Protein AF-A0A938F2L8-F1 (afdb_monomer)

Sequence (143 aa):
MSNRDLIEQIEKALSPDTFISYNNAGAFINDLERVKDNIDALLKKNSPAAAKIYRALGMRILNSKKSKYYSIALEYFLKVKSIYIKNNSKEDWLSIVKYIRQNHARKYSFITDFEKLISGIYPLPHKSFEQRARMRWEKQTTD

Mean predicted aligned error: 10.52 Å

Structure (mmCIF, N/CA/C/O backbone):
data_AF-A0A938F2L8-F1
#
_entry.id   AF-A0A938F2L8-F1
#
loop_
_atom_site.group_PDB
_atom_site.id
_atom_site.type_symbol
_atom_site.label_atom_id
_atom_site.label_alt_id
_atom_site.label_comp_id
_atom_site.label_asym_id
_atom_site.label_entity_id
_atom_site.label_seq_id
_atom_site.pdbx_PDB_ins_code
_atom_site.Cartn_x
_atom_site.Cartn_y
_atom_site.Cartn_z
_atom_site.occupancy
_atom_site.B_iso_or_equiv
_atom_site.auth_seq_id
_atom_site.auth_comp_id
_atom_site.auth_asym_id
_atom_site.auth_atom_id
_atom_site.pdbx_PDB_model_num
ATOM 1 N N . MET A 1 1 ? -13.770 -21.251 -3.879 1.00 53.47 1 MET A N 1
ATOM 2 C CA . MET A 1 1 ? -12.380 -20.964 -4.294 1.00 53.47 1 MET A CA 1
ATOM 3 C C . MET A 1 1 ? -11.566 -20.687 -3.039 1.00 53.47 1 MET A C 1
ATOM 5 O O . MET A 1 1 ? -11.956 -19.823 -2.261 1.00 53.47 1 MET A O 1
ATOM 9 N N . SER A 1 2 ? -10.548 -21.499 -2.762 1.00 60.53 2 SER A N 1
ATOM 10 C CA . SER A 1 2 ? -9.768 -21.420 -1.516 1.00 60.53 2 SER A CA 1
ATOM 11 C C . SER A 1 2 ? -8.772 -20.257 -1.570 1.00 60.53 2 SER A C 1
ATOM 13 O O . SER A 1 2 ? -8.288 -19.909 -2.639 1.00 60.53 2 SER A O 1
ATOM 15 N N . ASN A 1 3 ? -8.415 -19.672 -0.424 1.00 54.31 3 ASN A N 1
ATOM 16 C CA . ASN A 1 3 ? -7.411 -18.597 -0.350 1.00 54.31 3 ASN A CA 1
ATOM 17 C C . ASN A 1 3 ? -6.041 -19.010 -0.928 1.00 54.31 3 ASN A C 1
ATOM 19 O O . ASN A 1 3 ? -5.297 -18.151 -1.390 1.00 54.31 3 ASN A O 1
ATOM 23 N N . ARG A 1 4 ? -5.717 -20.313 -0.925 1.00 56.41 4 ARG A N 1
ATOM 24 C CA . ARG A 1 4 ? -4.505 -20.847 -1.575 1.00 56.41 4 ARG A CA 1
ATOM 25 C C . ARG A 1 4 ? -4.546 -20.707 -3.093 1.00 56.41 4 ARG A C 1
ATOM 27 O O . ARG A 1 4 ? -3.557 -20.311 -3.686 1.00 56.41 4 ARG A O 1
ATOM 34 N N . ASP A 1 5 ? -5.711 -20.946 -3.676 1.00 67.69 5 ASP A N 1
ATOM 35 C CA . ASP A 1 5 ? -5.950 -20.958 -5.121 1.00 67.69 5 ASP A CA 1
ATOM 36 C C . ASP A 1 5 ? -5.701 -19.568 -5.741 1.00 67.69 5 ASP A C 1
ATOM 38 O O . ASP A 1 5 ? -5.121 -19.414 -6.810 1.00 67.69 5 ASP A O 1
ATOM 42 N N . LEU A 1 6 ? -6.053 -18.516 -4.995 1.00 57.56 6 LEU A N 1
ATOM 43 C CA . LEU A 1 6 ? -5.792 -17.122 -5.362 1.00 57.56 6 LEU A CA 1
ATOM 44 C C . LEU A 1 6 ? -4.310 -16.742 -5.258 1.00 57.56 6 LEU A C 1
ATOM 46 O O . LEU A 1 6 ? -3.811 -15.995 -6.096 1.00 57.56 6 LEU A O 1
ATOM 50 N N . ILE A 1 7 ? -3.609 -17.235 -4.235 1.00 62.72 7 ILE A N 1
ATOM 51 C CA . ILE A 1 7 ? -2.174 -16.977 -4.050 1.00 62.72 7 ILE A CA 1
ATOM 52 C C . ILE A 1 7 ? -1.374 -17.673 -5.152 1.00 62.72 7 ILE A C 1
ATOM 54 O O . ILE A 1 7 ? -0.498 -17.054 -5.742 1.00 62.72 7 ILE A O 1
ATOM 58 N N . GLU A 1 8 ? -1.741 -18.903 -5.497 1.00 64.00 8 GLU A N 1
ATOM 59 C CA . GLU A 1 8 ? -1.087 -19.702 -6.534 1.00 64.00 8 GLU A CA 1
ATOM 60 C C . GLU A 1 8 ? -1.261 -19.081 -7.932 1.00 64.00 8 GLU A C 1
ATOM 62 O O . GLU A 1 8 ? -0.312 -18.996 -8.712 1.00 64.00 8 GLU A O 1
ATOM 67 N N . GLN A 1 9 ? -2.441 -18.523 -8.224 1.00 60.75 9 GLN A N 1
ATOM 68 C CA . GLN A 1 9 ? -2.683 -17.749 -9.448 1.00 60.75 9 GLN A CA 1
ATOM 69 C C . GLN A 1 9 ? -1.852 -16.457 -9.504 1.00 60.75 9 GLN A C 1
ATOM 71 O O . GLN A 1 9 ? -1.330 -16.099 -10.562 1.00 60.75 9 GLN A O 1
ATOM 76 N N . ILE A 1 10 ? -1.691 -15.770 -8.368 1.00 61.12 10 ILE A N 1
ATOM 77 C CA . ILE A 1 10 ? -0.868 -14.558 -8.259 1.00 61.12 10 ILE A CA 1
ATOM 78 C C . ILE A 1 10 ? 0.622 -14.891 -8.416 1.00 61.12 10 ILE A C 1
ATOM 80 O O . ILE A 1 10 ? 1.333 -14.171 -9.115 1.00 61.12 10 ILE A O 1
ATOM 84 N N . GLU A 1 11 ? 1.104 -15.970 -7.801 1.00 63.75 11 GLU A N 1
ATOM 85 C CA . GLU A 1 11 ? 2.496 -16.420 -7.917 1.00 63.75 11 GLU A CA 1
ATOM 86 C C . GLU A 1 11 ? 2.826 -16.854 -9.344 1.00 63.75 11 GLU A C 1
ATOM 88 O O . GLU A 1 11 ? 3.848 -16.429 -9.883 1.00 63.75 11 GLU A O 1
ATOM 93 N N . LYS A 1 12 ? 1.918 -17.585 -10.003 1.00 63.69 12 LYS A N 1
ATOM 94 C CA . LYS A 1 12 ? 2.059 -17.976 -11.410 1.00 63.69 12 LYS A CA 1
ATOM 95 C C . LYS A 1 12 ? 2.154 -16.761 -12.339 1.00 63.69 12 LYS A C 1
ATOM 97 O O . LYS A 1 12 ? 3.042 -16.711 -13.188 1.00 63.69 12 LYS A O 1
ATOM 102 N N . ALA A 1 13 ? 1.294 -15.758 -12.151 1.00 53.31 13 ALA A N 1
ATOM 103 C CA . ALA A 1 13 ? 1.314 -14.518 -12.933 1.00 53.31 13 ALA A CA 1
ATOM 104 C C . ALA A 1 13 ? 2.562 -13.647 -12.686 1.00 53.31 13 ALA A C 1
ATOM 106 O O . ALA A 1 13 ? 2.950 -12.861 -13.547 1.00 53.31 13 ALA A O 1
ATOM 107 N N . LEU A 1 14 ? 3.192 -13.768 -11.512 1.00 61.22 14 LEU A N 1
ATOM 108 C CA . LEU A 1 14 ? 4.348 -12.966 -11.099 1.00 61.22 14 LEU A CA 1
ATOM 109 C C . LEU A 1 14 ? 5.690 -13.695 -11.265 1.00 61.22 14 LEU A C 1
ATOM 111 O O . LEU A 1 14 ? 6.684 -13.217 -10.707 1.00 61.22 14 LEU A O 1
ATOM 115 N N . SER A 1 15 ? 5.711 -14.809 -12.009 1.00 62.12 15 SER A N 1
ATOM 116 C CA . SER A 1 15 ? 6.872 -15.678 -12.245 1.00 62.12 15 SER A CA 1
ATOM 117 C C . SER A 1 15 ? 8.101 -14.864 -12.687 1.00 62.12 15 SER A C 1
ATOM 119 O O . SER A 1 15 ? 8.148 -14.406 -13.829 1.00 62.12 15 SER A O 1
ATOM 121 N N . PRO A 1 16 ? 9.103 -14.649 -11.809 1.00 49.56 16 PRO A N 1
ATOM 122 C CA . PRO A 1 16 ? 10.192 -13.706 -12.075 1.00 49.56 16 PRO A CA 1
ATOM 123 C C . PRO A 1 16 ? 11.174 -14.152 -13.169 1.00 49.56 16 PRO A C 1
ATOM 125 O O . PRO A 1 16 ? 11.920 -13.309 -13.658 1.00 49.56 16 PRO A O 1
ATOM 128 N N . ASP A 1 17 ? 11.153 -15.435 -13.553 1.00 49.66 17 ASP A N 1
ATOM 129 C CA . ASP A 1 17 ? 12.177 -16.078 -14.396 1.00 49.66 17 ASP A CA 1
ATOM 130 C C . ASP A 1 17 ? 11.636 -16.661 -15.716 1.00 49.66 17 ASP A C 1
ATOM 132 O O . ASP A 1 17 ? 12.338 -17.385 -16.423 1.00 49.66 17 ASP A O 1
ATOM 136 N N . THR A 1 18 ? 10.387 -16.371 -16.091 1.00 53.47 18 THR A N 1
ATOM 137 C CA . THR A 1 18 ? 9.834 -16.855 -17.364 1.00 53.47 18 THR A CA 1
ATOM 138 C C . THR A 1 18 ? 10.141 -15.863 -18.482 1.00 53.47 18 THR A C 1
ATOM 140 O O . THR A 1 18 ? 9.599 -14.759 -18.516 1.00 53.47 18 THR A O 1
ATOM 143 N N . PHE A 1 19 ? 11.008 -16.254 -19.420 1.00 57.97 19 PHE A N 1
ATOM 144 C CA . PHE A 1 19 ? 11.235 -15.485 -20.642 1.00 57.97 19 PHE A CA 1
ATOM 145 C C . PHE A 1 19 ? 9.955 -15.472 -21.483 1.00 57.97 19 PHE A C 1
ATOM 147 O O . PHE A 1 19 ? 9.531 -16.494 -22.024 1.00 57.97 19 PHE A O 1
ATOM 154 N N . ILE A 1 20 ? 9.333 -14.301 -21.590 1.00 63.12 20 ILE A N 1
ATOM 155 C CA . ILE A 1 20 ? 8.191 -14.088 -22.472 1.00 63.12 20 ILE A CA 1
ATOM 156 C C . ILE A 1 20 ? 8.756 -13.863 -23.868 1.00 63.12 20 ILE A C 1
ATOM 158 O O . ILE A 1 20 ? 9.383 -12.839 -24.136 1.00 63.12 20 ILE A O 1
ATOM 162 N N . SER A 1 21 ? 8.554 -14.830 -24.764 1.00 63.97 21 SER A N 1
ATOM 163 C CA . SER A 1 21 ? 8.950 -14.667 -26.164 1.00 63.97 21 SER A CA 1
ATOM 164 C C . SER A 1 21 ? 8.297 -13.412 -26.743 1.00 63.97 21 SER A C 1
ATOM 166 O O . SER A 1 21 ? 7.117 -13.175 -26.481 1.00 63.97 21 SER A O 1
ATOM 168 N N . TYR A 1 22 ? 9.010 -12.669 -27.588 1.00 62.09 22 TYR A N 1
ATOM 169 C CA . TYR A 1 22 ? 8.523 -11.418 -28.184 1.00 62.09 22 TYR A CA 1
ATOM 170 C C . TYR A 1 22 ? 7.121 -11.544 -28.813 1.00 62.09 22 TYR A C 1
ATOM 172 O O . TYR A 1 22 ? 6.262 -10.695 -28.594 1.00 62.09 22 TYR A O 1
ATOM 180 N N . ASN A 1 23 ? 6.841 -12.675 -29.471 1.00 74.12 23 ASN A N 1
ATOM 181 C CA . ASN A 1 23 ? 5.548 -12.972 -30.102 1.00 74.12 23 ASN A CA 1
ATOM 182 C C . ASN A 1 23 ? 4.367 -13.072 -29.113 1.00 74.12 23 ASN A C 1
ATOM 184 O O . ASN A 1 23 ? 3.219 -12.941 -29.517 1.00 74.12 23 ASN A O 1
ATOM 188 N N . ASN A 1 24 ? 4.645 -13.276 -27.823 1.00 72.88 24 ASN A N 1
ATOM 189 C CA . ASN A 1 24 ? 3.656 -13.385 -26.747 1.00 72.88 24 ASN A CA 1
ATOM 190 C C . ASN A 1 24 ? 3.651 -12.157 -25.818 1.00 72.88 24 ASN A C 1
ATOM 192 O O . ASN A 1 24 ? 2.827 -12.080 -24.906 1.00 72.88 24 ASN A O 1
ATOM 196 N N . ALA A 1 25 ? 4.540 -11.180 -26.043 1.00 75.88 25 ALA A N 1
ATOM 197 C CA . ALA A 1 25 ? 4.630 -9.982 -25.210 1.00 75.88 25 ALA A CA 1
ATOM 198 C C . ALA A 1 25 ? 3.339 -9.149 -25.259 1.00 75.88 25 ALA A C 1
ATOM 200 O O . ALA A 1 25 ? 2.911 -8.625 -24.234 1.00 75.88 25 ALA A O 1
ATOM 201 N N . GLY A 1 26 ? 2.681 -9.081 -26.423 1.00 80.44 26 GLY A N 1
ATOM 202 C CA . GLY A 1 26 ? 1.406 -8.374 -26.577 1.00 80.44 26 GLY A CA 1
ATOM 203 C C . GLY A 1 26 ? 0.289 -8.966 -25.713 1.00 80.44 26 GLY A C 1
ATOM 204 O O . GLY A 1 26 ? -0.380 -8.233 -24.991 1.00 80.44 26 GLY A O 1
ATOM 205 N N . ALA A 1 27 ? 0.132 -10.294 -25.720 1.00 79.62 27 ALA A N 1
ATOM 206 C CA . ALA A 1 27 ? -0.862 -10.976 -24.887 1.00 79.62 27 ALA A CA 1
ATOM 207 C C . ALA A 1 27 ? -0.605 -10.739 -23.390 1.00 79.62 27 ALA A C 1
ATOM 209 O O . ALA A 1 27 ? -1.520 -10.383 -22.654 1.00 79.62 27 ALA A O 1
ATOM 210 N N . PHE A 1 28 ? 0.656 -10.831 -22.963 1.00 77.12 28 PHE A N 1
ATOM 211 C CA . PHE A 1 28 ? 1.042 -10.554 -21.582 1.00 77.12 28 PHE A CA 1
ATOM 212 C C . PHE A 1 28 ? 0.739 -9.112 -21.146 1.00 77.12 28 PHE A C 1
ATOM 214 O O . PHE A 1 28 ? 0.222 -8.897 -20.051 1.00 77.12 28 PHE A O 1
ATOM 221 N N . ILE A 1 29 ? 1.040 -8.117 -21.988 1.00 81.62 29 ILE A N 1
ATOM 222 C CA . ILE A 1 29 ? 0.741 -6.709 -21.686 1.00 81.62 29 ILE A CA 1
ATOM 223 C C . ILE A 1 29 ? -0.773 -6.500 -21.553 1.00 81.62 29 ILE A C 1
ATOM 225 O O . ILE A 1 29 ? -1.207 -5.874 -20.587 1.00 81.62 29 ILE A O 1
ATOM 229 N N . ASN A 1 30 ? -1.569 -7.074 -22.459 1.00 81.44 30 ASN A N 1
ATOM 230 C CA . ASN A 1 30 ? -3.030 -6.995 -22.392 1.00 81.44 30 ASN A CA 1
ATOM 231 C C . ASN A 1 30 ? -3.575 -7.624 -21.100 1.00 81.44 30 ASN A C 1
ATOM 233 O O . ASN A 1 30 ? -4.471 -7.069 -20.463 1.00 81.44 30 ASN A O 1
ATOM 237 N N . ASP A 1 31 ? -3.015 -8.757 -20.674 1.00 81.56 31 ASP A N 1
ATOM 238 C CA . ASP A 1 31 ? -3.395 -9.398 -19.414 1.00 81.56 31 ASP A CA 1
ATOM 239 C C . ASP A 1 31 ? -3.038 -8.527 -18.200 1.00 81.56 31 ASP A C 1
ATOM 241 O O . ASP A 1 31 ? -3.851 -8.384 -17.281 1.00 81.56 31 ASP A O 1
ATOM 245 N N . LEU A 1 32 ? -1.863 -7.885 -18.199 1.00 81.25 32 LEU A N 1
ATOM 246 C CA . LEU A 1 32 ? -1.480 -6.932 -17.152 1.00 81.25 32 LEU A CA 1
ATOM 247 C C . LEU A 1 32 ? -2.427 -5.727 -17.094 1.00 81.25 32 LEU A C 1
ATOM 249 O O . LEU A 1 32 ? -2.815 -5.305 -16.000 1.00 81.25 32 LEU A O 1
ATOM 253 N N . GLU A 1 33 ? -2.810 -5.183 -18.248 1.00 81.69 33 GLU A N 1
ATOM 254 C CA . GLU A 1 33 ? -3.755 -4.070 -18.340 1.00 81.69 33 GLU A CA 1
ATOM 255 C C . GLU A 1 33 ? -5.135 -4.475 -17.808 1.00 81.69 33 GLU A C 1
ATOM 257 O O . GLU A 1 33 ? -5.700 -3.798 -16.948 1.00 81.69 33 GLU A O 1
ATOM 262 N N . ARG A 1 34 ? -5.617 -5.663 -18.181 1.00 85.75 34 ARG A N 1
ATOM 263 C CA . ARG A 1 34 ? -6.873 -6.215 -17.663 1.00 85.75 34 ARG A CA 1
ATOM 264 C C . ARG A 1 34 ? -6.844 -6.416 -16.146 1.00 85.75 34 ARG A C 1
ATOM 266 O O . ARG A 1 34 ? -7.823 -6.120 -15.458 1.00 85.75 34 ARG A O 1
ATOM 273 N N . VAL A 1 35 ? -5.735 -6.914 -15.595 1.00 84.94 35 VAL A N 1
ATOM 274 C CA . VAL A 1 35 ? -5.562 -7.055 -14.139 1.00 84.94 35 VAL A CA 1
ATOM 275 C C . VAL A 1 35 ? -5.600 -5.688 -13.459 1.00 84.94 35 VAL A C 1
ATOM 277 O O . VAL A 1 35 ? -6.280 -5.535 -12.439 1.00 84.94 35 VAL A O 1
ATOM 280 N N . LYS A 1 36 ? -4.920 -4.686 -14.023 1.00 85.06 36 LYS A N 1
ATOM 281 C CA . LYS A 1 36 ? -4.952 -3.312 -13.514 1.00 85.06 36 LYS A CA 1
ATOM 282 C C . LYS A 1 36 ? -6.383 -2.767 -13.491 1.00 85.06 36 LYS A C 1
ATOM 284 O O . LYS A 1 36 ? -6.808 -2.254 -12.457 1.00 85.06 36 LYS A O 1
ATOM 289 N N . ASP A 1 37 ? -7.140 -2.931 -14.569 1.00 85.81 37 ASP A N 1
ATOM 290 C CA . ASP A 1 37 ? -8.510 -2.419 -14.666 1.00 85.81 37 ASP A CA 1
ATOM 291 C C . ASP A 1 37 ? -9.459 -3.089 -13.668 1.00 85.81 37 ASP A C 1
ATOM 293 O O . ASP A 1 37 ? -10.285 -2.424 -13.036 1.00 85.81 37 ASP A O 1
ATOM 297 N N . ASN A 1 38 ? -9.290 -4.392 -13.435 1.00 90.00 38 ASN A N 1
ATOM 298 C CA . ASN A 1 38 ? -10.025 -5.107 -12.394 1.00 90.00 38 ASN A CA 1
ATOM 299 C C . ASN A 1 38 ? -9.717 -4.552 -10.993 1.00 90.00 38 ASN A C 1
ATOM 301 O O . ASN A 1 38 ? -10.629 -4.361 -10.183 1.00 90.00 38 ASN A O 1
ATOM 305 N N . ILE A 1 39 ? -8.446 -4.257 -10.698 1.00 86.94 39 ILE A N 1
ATOM 306 C CA . ILE A 1 39 ? -8.043 -3.642 -9.425 1.00 86.94 39 ILE A CA 1
ATOM 307 C C . ILE A 1 39 ? -8.645 -2.236 -9.295 1.00 86.94 39 ILE A C 1
ATOM 309 O O . ILE A 1 39 ? -9.172 -1.894 -8.233 1.00 86.94 39 ILE A O 1
ATOM 313 N N . ASP A 1 40 ? -8.625 -1.439 -10.364 1.00 84.69 40 ASP A N 1
ATOM 314 C CA . ASP A 1 40 ? -9.206 -0.094 -10.383 1.00 84.69 40 ASP A CA 1
ATOM 315 C C . ASP A 1 40 ? -10.733 -0.137 -10.175 1.00 84.69 40 ASP A C 1
ATOM 317 O O . ASP A 1 40 ? -11.291 0.682 -9.436 1.00 84.69 40 ASP A O 1
ATOM 321 N N . ALA A 1 41 ? -11.424 -1.132 -10.737 1.00 89.94 41 ALA A N 1
ATOM 322 C CA . ALA A 1 41 ? -12.848 -1.356 -10.497 1.00 89.94 41 ALA A CA 1
ATOM 323 C C . ALA A 1 41 ? -13.144 -1.720 -9.029 1.00 89.94 41 ALA A C 1
ATOM 325 O O . ALA A 1 41 ? -14.104 -1.208 -8.443 1.00 89.94 41 ALA A O 1
ATOM 326 N N . LEU A 1 42 ? -12.312 -2.559 -8.403 1.00 90.81 42 LEU A N 1
ATOM 327 C CA . LEU A 1 42 ? -12.423 -2.877 -6.974 1.00 90.81 42 LEU A CA 1
ATOM 328 C C . LEU A 1 42 ? -12.148 -1.649 -6.093 1.00 90.81 42 LEU A C 1
ATOM 330 O O . LEU A 1 42 ? -12.829 -1.457 -5.082 1.00 90.81 42 LEU A O 1
ATOM 334 N N . LEU A 1 43 ? -11.193 -0.801 -6.488 1.00 86.50 43 LEU A N 1
ATOM 335 C CA . LEU A 1 43 ? -10.870 0.445 -5.795 1.00 86.50 43 LEU A CA 1
ATOM 336 C C . LEU A 1 43 ? -12.050 1.425 -5.824 1.00 86.50 43 LEU A C 1
ATOM 338 O O . LEU A 1 43 ? -12.404 1.972 -4.781 1.00 86.50 43 LEU A O 1
ATOM 342 N N . LYS A 1 44 ? -12.707 1.596 -6.981 1.00 88.25 44 LYS A N 1
ATOM 343 C CA . LYS A 1 44 ? -13.911 2.441 -7.116 1.00 88.25 44 LYS A CA 1
ATOM 344 C C . LYS A 1 44 ? -15.037 2.002 -6.176 1.00 88.25 44 LYS A C 1
ATOM 346 O O . LYS A 1 44 ? -15.730 2.841 -5.611 1.00 88.25 44 LYS A O 1
ATOM 351 N N . LYS A 1 45 ? -15.176 0.693 -5.957 1.00 90.75 45 LYS A N 1
ATOM 352 C CA . LYS A 1 45 ? -16.160 0.105 -5.032 1.00 90.75 45 LYS A CA 1
ATOM 353 C C . LYS A 1 45 ? -15.719 0.134 -3.562 1.00 90.75 45 LYS A C 1
ATOM 355 O O . LYS A 1 45 ? -16.436 -0.386 -2.717 1.00 90.75 45 LYS A O 1
ATOM 360 N N . ASN A 1 46 ? -14.548 0.699 -3.247 1.00 88.00 46 ASN A N 1
ATOM 361 C CA . ASN A 1 46 ? -13.894 0.616 -1.935 1.00 88.00 46 ASN A CA 1
ATOM 362 C C . ASN A 1 46 ? -13.866 -0.823 -1.389 1.00 88.00 46 ASN A C 1
ATOM 364 O O . ASN A 1 46 ? -14.064 -1.048 -0.198 1.00 88.00 46 ASN A O 1
ATOM 368 N N . SER A 1 47 ? -13.650 -1.809 -2.262 1.00 91.50 47 SER A N 1
ATOM 369 C CA . SER A 1 47 ? -13.695 -3.215 -1.872 1.00 91.50 47 SER A CA 1
ATOM 370 C C . SER A 1 47 ? -12.529 -3.561 -0.934 1.00 91.50 47 SER A C 1
ATOM 372 O O . SER A 1 47 ? -11.376 -3.260 -1.268 1.00 91.50 47 SER A O 1
ATOM 374 N N . PRO A 1 48 ? -12.765 -4.285 0.178 1.00 90.06 48 PRO A N 1
ATOM 375 C CA . PRO A 1 48 ? -11.691 -4.813 1.022 1.00 90.06 48 PRO A CA 1
ATOM 376 C C . PRO A 1 48 ? -10.681 -5.685 0.258 1.00 90.06 48 PRO A C 1
ATOM 378 O O . PRO A 1 48 ? -9.514 -5.768 0.642 1.00 90.06 48 PRO A O 1
ATOM 381 N N . ALA A 1 49 ? -11.092 -6.306 -0.854 1.00 90.31 49 ALA A N 1
ATOM 382 C CA . ALA A 1 49 ? -10.189 -7.062 -1.720 1.00 90.31 49 ALA A CA 1
ATOM 383 C C . ALA A 1 49 ? -9.108 -6.164 -2.349 1.00 90.31 49 ALA A C 1
ATOM 385 O O . ALA A 1 49 ? -7.935 -6.538 -2.352 1.00 90.31 49 ALA A O 1
ATOM 386 N N . ALA A 1 50 ? -9.461 -4.951 -2.793 1.00 90.88 50 ALA A N 1
ATOM 387 C CA . ALA A 1 50 ? -8.481 -3.993 -3.311 1.00 90.88 50 ALA A CA 1
ATOM 388 C C . ALA A 1 50 ? -7.463 -3.591 -2.235 1.00 90.88 50 ALA A C 1
ATOM 390 O O . ALA A 1 50 ? -6.269 -3.517 -2.520 1.00 90.88 50 ALA A O 1
ATOM 391 N N . ALA A 1 51 ? -7.903 -3.391 -0.988 1.00 92.44 51 ALA A N 1
ATOM 392 C CA . ALA A 1 51 ? -6.994 -3.082 0.115 1.00 92.44 51 ALA A CA 1
ATOM 393 C C . ALA A 1 51 ? -5.989 -4.216 0.367 1.00 92.44 51 ALA A C 1
ATOM 395 O O . ALA A 1 51 ? -4.801 -3.957 0.555 1.00 92.44 51 ALA A O 1
ATOM 396 N N . LYS A 1 52 ? -6.424 -5.480 0.300 1.00 93.25 52 LYS A N 1
ATOM 397 C CA . LYS A 1 52 ? -5.521 -6.636 0.427 1.00 93.25 52 LYS A CA 1
ATOM 398 C C . LYS A 1 52 ? -4.474 -6.669 -0.692 1.00 93.25 52 LYS A C 1
ATOM 400 O O . LYS A 1 52 ? -3.295 -6.874 -0.405 1.00 93.25 52 LYS A O 1
ATOM 405 N N . ILE A 1 53 ? -4.878 -6.398 -1.935 1.00 93.88 53 ILE A N 1
ATOM 406 C CA . ILE A 1 53 ? -3.971 -6.351 -3.093 1.00 93.88 53 ILE A CA 1
ATOM 407 C C . ILE A 1 53 ? -2.955 -5.211 -2.944 1.00 93.88 53 ILE A C 1
ATOM 409 O O . ILE A 1 53 ? -1.749 -5.448 -2.998 1.00 93.88 53 ILE A O 1
ATOM 413 N N . TYR A 1 54 ? -3.408 -3.981 -2.687 1.00 93.94 54 TYR A N 1
ATOM 414 C CA . TYR A 1 54 ? -2.504 -2.838 -2.521 1.00 93.94 54 TYR A CA 1
ATOM 415 C C . TYR A 1 54 ? -1.574 -2.996 -1.314 1.00 93.94 54 TYR A C 1
ATOM 417 O O . TYR A 1 54 ? -0.399 -2.638 -1.400 1.00 93.94 54 TYR A O 1
ATOM 425 N N . ARG A 1 55 ? -2.046 -3.603 -0.217 1.00 95.06 55 ARG A N 1
ATOM 426 C CA . ARG A 1 55 ? -1.190 -3.986 0.915 1.00 95.06 55 ARG A CA 1
ATOM 427 C C . ARG A 1 55 ? -0.073 -4.921 0.454 1.00 95.06 55 ARG A C 1
ATOM 429 O O . ARG A 1 55 ? 1.084 -4.672 0.786 1.00 95.06 55 ARG A O 1
ATOM 436 N N . ALA A 1 56 ? -0.399 -5.978 -0.290 1.00 94.75 56 ALA A N 1
ATOM 437 C CA . ALA A 1 56 ? 0.590 -6.936 -0.779 1.00 94.75 56 ALA A CA 1
ATOM 438 C C . ALA A 1 56 ? 1.623 -6.266 -1.701 1.00 94.75 56 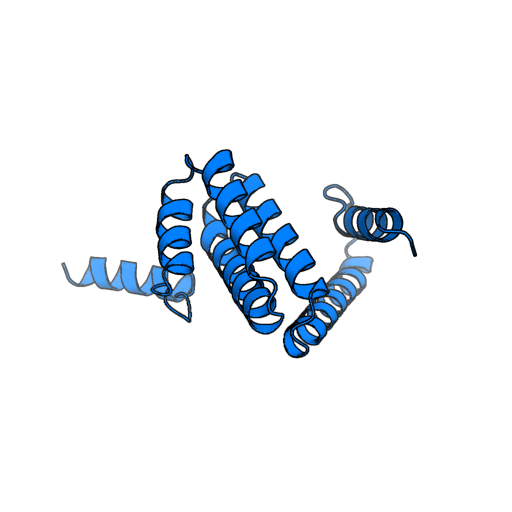ALA A C 1
ATOM 440 O O . ALA A 1 56 ? 2.825 -6.464 -1.522 1.00 94.75 56 ALA A O 1
ATOM 441 N N . LEU A 1 57 ? 1.178 -5.403 -2.620 1.00 92.38 57 LEU A N 1
ATOM 442 C CA . LEU A 1 57 ? 2.064 -4.642 -3.506 1.00 92.38 57 LEU A CA 1
ATOM 443 C C . LEU A 1 57 ? 2.988 -3.689 -2.728 1.00 92.38 57 LEU A C 1
ATOM 445 O O . LEU A 1 57 ? 4.194 -3.657 -2.979 1.00 92.38 57 LEU A O 1
ATOM 449 N N . GLY A 1 58 ? 2.452 -2.957 -1.746 1.00 94.19 58 GLY A N 1
ATOM 450 C CA . GLY A 1 58 ? 3.239 -2.073 -0.881 1.00 94.19 58 GLY A CA 1
ATOM 451 C C . GLY A 1 58 ? 4.306 -2.835 -0.088 1.00 94.19 58 GLY A C 1
ATOM 452 O O . GLY A 1 58 ? 5.474 -2.442 -0.078 1.00 94.19 58 GLY A O 1
A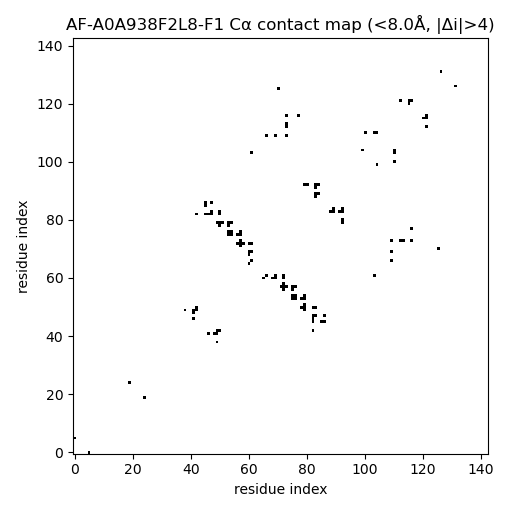TOM 453 N N . MET A 1 59 ? 3.937 -3.975 0.505 1.00 94.75 59 MET A N 1
ATOM 454 C CA . MET A 1 59 ? 4.874 -4.847 1.225 1.00 94.75 59 MET A CA 1
ATOM 455 C C . MET A 1 59 ? 5.941 -5.445 0.301 1.00 94.75 59 MET A C 1
ATOM 457 O O . MET A 1 59 ? 7.117 -5.475 0.662 1.00 94.75 59 MET A O 1
ATOM 461 N N . ARG A 1 60 ? 5.572 -5.862 -0.919 1.00 94.50 60 ARG A N 1
ATOM 462 C CA . ARG A 1 60 ? 6.527 -6.367 -1.918 1.00 94.50 60 ARG A CA 1
ATOM 463 C C . ARG A 1 60 ? 7.595 -5.321 -2.231 1.00 94.50 60 ARG A C 1
ATOM 465 O O . ARG A 1 60 ? 8.782 -5.645 -2.247 1.00 94.50 60 ARG A O 1
ATOM 472 N N . ILE A 1 61 ? 7.200 -4.060 -2.411 1.00 91.81 61 ILE A N 1
ATOM 473 C CA . ILE A 1 61 ? 8.147 -2.960 -2.625 1.00 91.81 61 ILE A CA 1
ATOM 474 C C . ILE A 1 61 ? 9.049 -2.764 -1.401 1.00 91.81 61 ILE A C 1
ATOM 476 O O . ILE A 1 61 ? 10.269 -2.679 -1.565 1.00 91.81 61 ILE A O 1
ATOM 480 N N . LEU A 1 62 ? 8.491 -2.738 -0.186 1.00 91.12 62 LEU A N 1
ATOM 481 C CA . LEU A 1 62 ? 9.286 -2.603 1.040 1.00 91.12 62 LEU A CA 1
ATOM 482 C C . LEU A 1 62 ? 10.336 -3.705 1.179 1.00 91.12 62 LEU A C 1
ATOM 484 O O . LEU A 1 62 ? 11.482 -3.421 1.547 1.00 91.12 62 LEU A O 1
ATOM 488 N N . ASN A 1 63 ? 9.978 -4.931 0.810 1.00 91.81 63 ASN A N 1
ATOM 489 C CA . ASN A 1 63 ? 10.868 -6.085 0.849 1.00 91.81 63 ASN A CA 1
ATOM 490 C C . ASN A 1 63 ? 11.920 -6.068 -0.271 1.00 91.81 63 ASN A C 1
ATOM 492 O O . ASN A 1 63 ? 13.031 -6.549 -0.062 1.00 91.81 63 ASN A O 1
ATOM 496 N N . SER A 1 64 ? 11.641 -5.435 -1.417 1.00 86.00 64 SER A N 1
ATOM 497 C CA . SER A 1 64 ? 12.495 -5.459 -2.620 1.00 86.00 64 SER A CA 1
ATOM 498 C C . SER A 1 64 ? 13.871 -4.773 -2.504 1.00 86.00 64 SER A C 1
ATOM 500 O O . SER A 1 64 ? 14.583 -4.678 -3.499 1.00 86.00 64 SER A O 1
ATOM 502 N N . LYS A 1 65 ? 14.267 -4.269 -1.323 1.00 81.25 65 LYS A N 1
ATOM 503 C CA . LYS A 1 65 ? 15.509 -3.498 -1.052 1.00 81.25 65 LYS A CA 1
ATOM 504 C C . LYS A 1 65 ? 15.752 -2.287 -1.985 1.00 81.25 65 LYS A C 1
ATOM 506 O O . LYS A 1 65 ? 16.814 -1.678 -1.922 1.00 81.25 65 LYS A O 1
ATOM 511 N N . LYS A 1 66 ? 14.770 -1.875 -2.800 1.00 85.94 66 LYS A N 1
ATOM 512 C CA . LYS A 1 66 ? 14.881 -0.779 -3.781 1.00 85.94 66 LYS A CA 1
ATOM 513 C C . LYS A 1 66 ? 14.167 0.486 -3.290 1.00 85.94 66 LYS A C 1
ATOM 515 O O . LYS A 1 66 ? 12.983 0.691 -3.551 1.00 85.94 66 LYS A O 1
ATOM 520 N N . SER A 1 67 ? 14.911 1.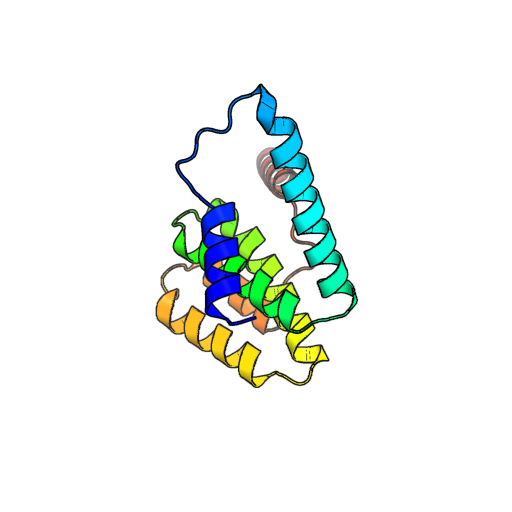368 -2.621 1.00 85.19 67 SER A N 1
ATOM 521 C CA . SER A 1 67 ? 14.382 2.607 -2.019 1.00 85.19 67 SER A CA 1
ATOM 522 C C . SER A 1 67 ? 13.736 3.576 -3.015 1.00 85.19 67 SER A C 1
ATOM 524 O O . SER A 1 67 ? 12.813 4.300 -2.647 1.00 85.19 67 SER A O 1
ATOM 526 N N . LYS A 1 68 ? 14.146 3.559 -4.292 1.00 85.62 68 LYS A N 1
ATOM 527 C CA . LYS A 1 68 ? 13.552 4.402 -5.347 1.00 85.62 68 LYS A CA 1
ATOM 528 C C . LYS A 1 68 ? 12.045 4.195 -5.541 1.00 85.62 68 LYS A C 1
ATOM 530 O O . LYS A 1 68 ? 11.377 5.091 -6.043 1.00 85.62 68 LYS A O 1
ATOM 535 N N . TYR A 1 69 ? 11.513 3.043 -5.130 1.00 88.62 69 TYR A N 1
ATOM 536 C CA . TYR A 1 69 ? 10.094 2.709 -5.262 1.00 88.62 69 TYR A CA 1
ATOM 537 C C . TYR A 1 69 ? 9.271 3.006 -4.004 1.00 88.62 69 TYR A C 1
ATOM 539 O O . TYR A 1 69 ? 8.064 2.788 -4.005 1.00 88.62 69 TYR A O 1
ATOM 547 N N . TYR A 1 70 ? 9.879 3.529 -2.935 1.00 91.06 70 TYR A N 1
ATOM 548 C CA . TYR A 1 70 ? 9.159 3.814 -1.691 1.00 91.06 70 TYR A CA 1
ATOM 549 C C . TYR A 1 70 ? 7.990 4.789 -1.867 1.00 91.06 70 TYR A C 1
ATOM 551 O O . TYR A 1 70 ? 6.984 4.621 -1.187 1.00 91.06 70 TYR A O 1
ATOM 559 N N . SER A 1 71 ? 8.054 5.729 -2.818 1.00 87.75 71 SER A N 1
ATOM 560 C CA . SER A 1 71 ? 6.913 6.608 -3.120 1.00 87.75 71 SER A CA 1
ATOM 561 C C . SER A 1 71 ? 5.689 5.818 -3.593 1.00 87.75 71 SER A C 1
ATOM 563 O O . SER A 1 71 ? 4.585 6.051 -3.118 1.00 87.75 71 SER A O 1
ATOM 565 N N . ILE A 1 72 ? 5.895 4.813 -4.446 1.00 90.06 72 ILE A N 1
ATOM 566 C CA . ILE A 1 72 ? 4.822 3.943 -4.944 1.00 90.06 72 ILE A CA 1
ATOM 567 C C . ILE A 1 72 ? 4.239 3.107 -3.796 1.00 90.06 72 ILE A C 1
ATOM 569 O O . ILE A 1 72 ? 3.025 2.960 -3.682 1.00 90.06 72 ILE A O 1
ATOM 573 N N . ALA A 1 73 ? 5.088 2.598 -2.894 1.00 93.12 73 ALA A N 1
ATOM 574 C CA . ALA A 1 73 ? 4.606 1.877 -1.715 1.00 93.12 73 ALA A CA 1
ATOM 575 C C . ALA A 1 73 ? 3.718 2.761 -0.825 1.00 93.12 73 ALA A C 1
ATOM 577 O O . ALA A 1 73 ? 2.680 2.303 -0.351 1.00 93.12 73 ALA A O 1
ATOM 578 N N . LEU A 1 74 ? 4.099 4.026 -0.620 1.00 93.38 74 LEU A N 1
ATOM 579 C CA . LEU A 1 74 ? 3.316 4.987 0.159 1.00 93.38 74 LEU A CA 1
ATOM 580 C C . LEU A 1 74 ? 1.950 5.258 -0.480 1.00 93.38 74 LEU A C 1
ATOM 582 O O . LEU A 1 74 ? 0.944 5.238 0.224 1.00 93.38 74 LEU A O 1
ATOM 586 N N . GLU A 1 75 ? 1.882 5.417 -1.803 1.00 91.38 75 GLU A N 1
ATOM 587 C CA . GLU A 1 75 ? 0.608 5.557 -2.523 1.00 91.38 75 GLU A CA 1
ATOM 588 C C . GLU A 1 75 ? -0.300 4.337 -2.334 1.00 91.38 75 GLU A C 1
ATOM 590 O O . GLU A 1 75 ? -1.503 4.477 -2.095 1.00 91.38 75 GLU A O 1
ATOM 595 N N . TYR A 1 76 ? 0.263 3.128 -2.380 1.00 93.31 76 TYR A N 1
ATOM 596 C CA . TYR A 1 76 ? -0.499 1.915 -2.099 1.00 93.31 76 TYR A CA 1
ATOM 597 C C . TYR A 1 76 ? -1.008 1.885 -0.658 1.00 93.31 76 TYR A C 1
ATOM 599 O O . TYR A 1 76 ? -2.192 1.631 -0.445 1.00 93.31 76 TYR A O 1
ATOM 607 N N . PHE A 1 77 ? -0.178 2.214 0.335 1.00 95.12 77 PHE A N 1
ATOM 608 C CA . PHE A 1 77 ? -0.633 2.278 1.727 1.00 95.12 77 PHE A CA 1
ATOM 609 C C . PHE A 1 77 ? -1.675 3.375 1.968 1.00 95.12 77 PHE A C 1
ATOM 611 O O . PHE A 1 77 ? -2.567 3.190 2.793 1.00 95.12 77 PHE A O 1
ATOM 618 N N . LEU A 1 78 ? -1.629 4.476 1.218 1.00 93.25 78 LEU A N 1
ATOM 619 C CA . LEU A 1 78 ? -2.645 5.523 1.272 1.00 93.25 78 LEU A CA 1
ATOM 620 C C . LEU A 1 78 ? -4.000 5.028 0.747 1.00 93.25 78 LEU A C 1
ATOM 622 O O . LEU A 1 78 ? -5.028 5.274 1.381 1.00 93.25 78 LEU A O 1
ATOM 626 N N . LYS A 1 79 ? -4.005 4.270 -0.359 1.00 92.00 79 LYS A N 1
ATOM 627 C CA . LYS A 1 79 ? -5.208 3.584 -0.864 1.00 92.00 79 LYS A CA 1
ATOM 628 C C . LYS A 1 79 ? -5.739 2.556 0.141 1.00 92.00 79 LYS A C 1
ATOM 630 O O . LYS A 1 79 ? -6.943 2.475 0.354 1.00 92.00 79 LYS A O 1
ATOM 635 N N . VAL A 1 80 ? -4.859 1.802 0.801 1.00 94.75 80 VAL A N 1
ATOM 636 C CA . VAL A 1 80 ? -5.256 0.850 1.856 1.00 94.75 80 VAL A CA 1
ATOM 637 C C . VAL A 1 80 ? -5.910 1.573 3.034 1.00 94.75 80 VAL A C 1
ATOM 639 O O . VAL A 1 80 ? -7.005 1.191 3.445 1.00 94.75 80 VAL A O 1
ATOM 642 N N . LYS A 1 81 ? -5.279 2.642 3.542 1.00 94.44 81 LYS A N 1
ATOM 643 C CA . LYS A 1 81 ? -5.817 3.471 4.631 1.00 94.44 81 LYS A CA 1
ATOM 644 C C . LYS A 1 81 ? -7.213 3.988 4.285 1.00 94.44 81 LYS A C 1
ATOM 646 O O . LYS A 1 81 ? -8.119 3.875 5.106 1.00 94.44 81 LYS A O 1
ATOM 651 N N . SER A 1 82 ? -7.404 4.527 3.079 1.00 91.69 82 SER A N 1
ATOM 652 C CA . SER A 1 82 ? -8.695 5.093 2.675 1.00 91.69 82 SER A CA 1
ATOM 653 C C . SER A 1 82 ? -9.799 4.037 2.572 1.00 91.69 82 SER A C 1
ATOM 655 O O . SER A 1 82 ? -10.903 4.278 3.059 1.00 91.69 82 SER A O 1
ATOM 657 N N . ILE A 1 83 ? -9.510 2.856 2.014 1.00 93.81 83 ILE A N 1
ATOM 658 C CA . ILE A 1 83 ? -10.482 1.758 1.926 1.00 93.81 83 ILE A CA 1
ATOM 659 C C . ILE A 1 83 ? -10.871 1.268 3.323 1.00 93.81 83 ILE A C 1
ATOM 661 O O . ILE A 1 83 ? -12.058 1.147 3.615 1.00 93.81 83 ILE A O 1
ATOM 665 N N . TYR A 1 84 ? -9.903 1.003 4.200 1.00 93.38 84 TYR A N 1
ATOM 666 C CA . TYR A 1 84 ? -10.191 0.477 5.535 1.00 93.38 84 TYR A CA 1
ATOM 667 C C . TYR A 1 84 ? -10.955 1.458 6.418 1.00 93.38 84 TYR A C 1
ATOM 669 O O . TYR A 1 84 ? -11.882 1.042 7.107 1.00 93.38 84 TYR A O 1
ATOM 677 N N . ILE A 1 85 ? -10.649 2.757 6.344 1.00 91.12 85 ILE A N 1
ATOM 678 C CA . ILE A 1 85 ? -11.432 3.778 7.053 1.00 91.12 85 ILE A CA 1
ATOM 679 C C . ILE A 1 85 ? -12.884 3.782 6.558 1.00 91.12 85 ILE A C 1
ATOM 681 O O . ILE A 1 85 ? -13.799 3.766 7.373 1.00 91.12 85 ILE A O 1
ATOM 685 N N . LYS A 1 86 ? -13.112 3.738 5.238 1.00 92.12 86 LYS A N 1
ATOM 686 C CA . LYS A 1 86 ? -14.469 3.727 4.661 1.00 92.12 86 LYS A CA 1
ATOM 687 C C . LYS A 1 86 ? -15.275 2.466 4.983 1.00 92.12 86 LYS A C 1
ATOM 689 O O . LYS A 1 86 ? -16.497 2.516 4.948 1.00 92.12 86 LYS A O 1
ATOM 694 N N . ASN A 1 87 ? -14.607 1.353 5.276 1.00 91.12 87 ASN A N 1
ATOM 695 C CA . ASN A 1 87 ? -15.244 0.082 5.633 1.00 91.12 87 ASN A CA 1
ATOM 696 C C . ASN A 1 87 ? -15.284 -0.156 7.156 1.00 91.12 87 ASN A C 1
ATOM 698 O O . ASN A 1 87 ? -15.505 -1.286 7.583 1.00 91.12 87 ASN A O 1
ATOM 702 N N . ASN A 1 88 ? -15.042 0.871 7.985 1.00 90.81 88 ASN A N 1
ATOM 703 C CA . ASN A 1 88 ? -14.983 0.757 9.450 1.00 90.81 88 ASN A CA 1
ATOM 704 C C . ASN A 1 88 ? -14.003 -0.324 9.959 1.00 90.81 88 ASN A C 1
ATOM 706 O O . ASN A 1 88 ? -14.184 -0.871 11.038 1.00 90.81 88 ASN A O 1
ATOM 710 N N . SER A 1 89 ? -12.954 -0.635 9.192 1.00 92.06 89 SER A N 1
ATOM 711 C CA . SER A 1 89 ? -11.938 -1.651 9.516 1.00 92.06 89 SER A CA 1
ATOM 712 C C . SER A 1 89 ? -10.638 -0.984 9.986 1.00 92.06 89 SER A C 1
ATOM 714 O O . SER A 1 89 ? -9.556 -1.194 9.431 1.00 92.06 89 SER A O 1
ATOM 716 N N . LYS A 1 90 ? -10.732 -0.091 10.977 1.00 92.44 90 LYS A N 1
ATOM 717 C CA . LYS A 1 90 ? -9.588 0.716 11.440 1.00 92.44 90 LYS A CA 1
ATOM 718 C C . LYS A 1 90 ? -8.501 -0.153 12.078 1.00 92.44 90 LYS A C 1
ATOM 720 O O . LYS A 1 90 ? -7.314 0.145 11.948 1.00 92.44 90 LYS A O 1
ATOM 725 N N . GLU A 1 91 ? -8.895 -1.235 12.727 1.00 93.94 91 GLU A N 1
ATOM 726 C CA . GLU A 1 91 ? -8.032 -2.200 13.404 1.00 93.94 91 GLU A CA 1
ATOM 727 C C . GLU A 1 91 ? -7.093 -2.879 12.400 1.00 93.94 91 GLU A C 1
ATOM 729 O O . GLU A 1 91 ? -5.890 -2.995 12.651 1.00 93.94 91 GLU A O 1
ATOM 734 N N . ASP A 1 92 ? -7.603 -3.219 11.213 1.00 93.31 92 ASP A N 1
ATOM 735 C CA . ASP A 1 92 ? -6.801 -3.783 10.127 1.00 93.31 92 ASP A CA 1
ATOM 736 C C . ASP A 1 92 ? -5.740 -2.792 9.641 1.00 93.31 92 ASP A C 1
ATOM 738 O O . ASP A 1 92 ? -4.585 -3.173 9.429 1.00 93.31 92 ASP A O 1
ATOM 742 N N . TRP A 1 93 ? -6.083 -1.505 9.520 1.00 95.62 93 TRP A N 1
ATOM 743 C CA . TRP A 1 93 ? -5.105 -0.460 9.208 1.00 95.62 93 TRP A CA 1
ATOM 744 C C . TRP A 1 93 ? -4.027 -0.344 10.296 1.00 95.62 93 TRP A C 1
ATOM 746 O O . TRP A 1 93 ? -2.833 -0.321 9.988 1.00 95.62 93 TRP A O 1
ATOM 756 N N . LEU A 1 94 ? -4.422 -0.328 11.571 1.00 96.38 94 LEU A N 1
ATOM 757 C CA . LEU A 1 94 ? -3.486 -0.240 12.695 1.00 96.38 94 LEU A CA 1
ATOM 758 C C . LEU A 1 94 ? -2.557 -1.459 12.778 1.00 96.38 94 LEU A C 1
ATOM 760 O O . LEU A 1 94 ? -1.374 -1.304 13.095 1.00 96.38 94 LEU A O 1
ATOM 764 N N . SER A 1 95 ? -3.046 -2.653 12.431 1.00 96.25 95 SER A N 1
ATOM 765 C CA . SER A 1 95 ? -2.224 -3.867 12.365 1.00 96.25 95 SER A CA 1
ATOM 766 C C . SER A 1 95 ? -1.085 -3.733 11.343 1.00 96.25 95 SER A C 1
ATOM 768 O O . SER A 1 95 ? 0.056 -4.108 11.624 1.00 96.25 95 SER A O 1
ATOM 770 N N . ILE A 1 96 ? -1.361 -3.113 10.189 1.00 96.50 96 ILE A N 1
ATOM 771 C CA . ILE A 1 96 ? -0.366 -2.846 9.143 1.00 96.50 96 ILE A CA 1
ATOM 772 C C . ILE A 1 96 ? 0.659 -1.829 9.634 1.00 96.50 96 ILE A C 1
ATOM 774 O O . ILE A 1 96 ? 1.859 -2.055 9.488 1.00 96.50 96 ILE A O 1
ATOM 778 N N . VAL A 1 97 ? 0.201 -0.733 10.246 1.00 97.38 97 VAL A N 1
ATOM 779 C CA . VAL A 1 97 ? 1.083 0.298 10.810 1.00 97.38 97 VAL A CA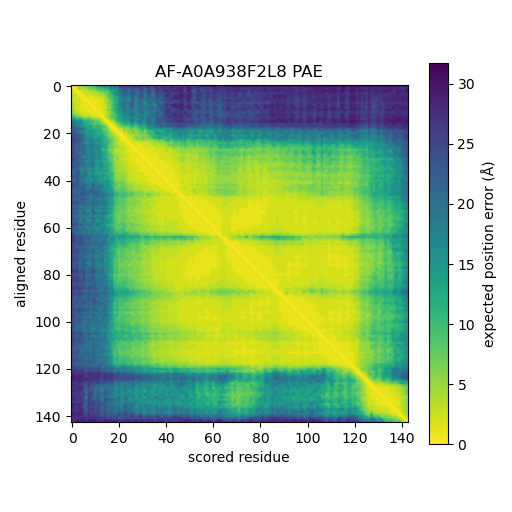 1
ATOM 780 C C . VAL A 1 97 ? 2.044 -0.312 11.829 1.00 97.38 97 VAL A C 1
ATOM 782 O O . VAL A 1 97 ? 3.254 -0.102 1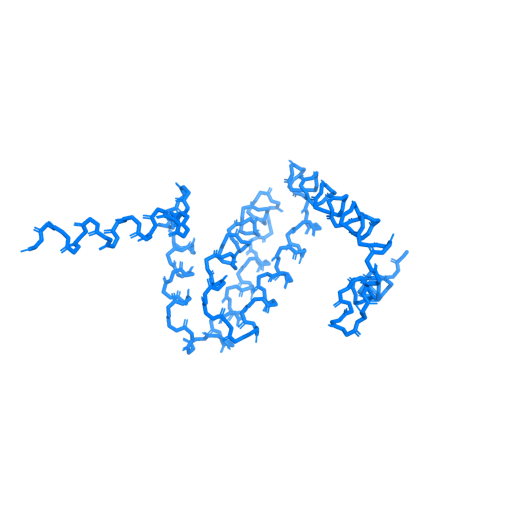1.737 1.00 97.38 97 VAL A O 1
ATOM 785 N N . LYS A 1 98 ? 1.523 -1.117 12.764 1.00 97.88 98 LYS A N 1
ATOM 786 C CA . LYS A 1 98 ? 2.330 -1.811 13.773 1.00 97.88 98 LYS A CA 1
ATOM 787 C C . LYS A 1 98 ? 3.371 -2.720 13.122 1.00 97.88 98 LYS A C 1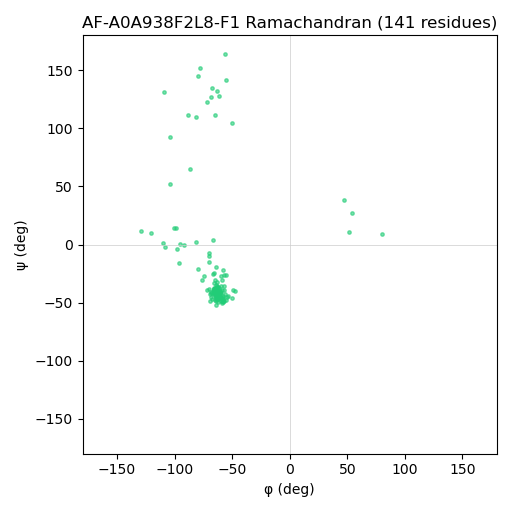
ATOM 789 O O . LYS A 1 98 ? 4.550 -2.629 13.461 1.00 97.88 98 LYS A O 1
ATOM 794 N N . TYR A 1 99 ? 2.955 -3.544 12.160 1.00 97.38 99 TYR A N 1
ATOM 795 C CA . TYR A 1 99 ? 3.856 -4.449 11.451 1.00 97.38 99 TYR A CA 1
ATOM 796 C C . TYR A 1 99 ? 4.988 -3.695 10.743 1.00 97.38 99 TYR A C 1
ATOM 798 O O . TYR A 1 99 ? 6.153 -4.075 10.861 1.00 97.38 99 TYR A O 1
ATOM 806 N N . ILE A 1 100 ? 4.667 -2.614 10.029 1.00 96.56 100 ILE A N 1
ATOM 807 C CA . ILE A 1 100 ? 5.652 -1.818 9.289 1.00 96.56 100 ILE A CA 1
ATOM 808 C C . ILE A 1 100 ? 6.651 -1.167 10.242 1.00 96.56 100 ILE A C 1
ATOM 810 O O . ILE A 1 100 ? 7.855 -1.256 10.011 1.00 96.56 100 ILE A O 1
ATOM 814 N N . ARG A 1 101 ? 6.182 -0.567 11.341 1.00 96.88 101 ARG A N 1
ATOM 815 C CA . ARG A 1 101 ? 7.070 0.021 12.352 1.00 96.88 101 ARG A CA 1
ATOM 816 C C . ARG A 1 101 ? 8.038 -1.016 12.916 1.00 96.88 101 ARG A C 1
ATOM 818 O O . ARG A 1 101 ? 9.228 -0.746 12.990 1.00 96.88 101 ARG A O 1
ATOM 825 N N . GLN A 1 102 ? 7.557 -2.214 13.243 1.00 97.00 102 GLN A N 1
ATOM 826 C CA . GLN A 1 102 ? 8.390 -3.274 13.819 1.00 97.00 102 GLN A CA 1
ATOM 827 C C . GLN A 1 102 ? 9.425 -3.828 12.828 1.00 97.00 102 GLN A C 1
ATOM 829 O O . GLN A 1 102 ? 10.590 -3.988 13.177 1.00 97.00 102 GLN A O 1
ATOM 834 N N . ASN A 1 103 ? 9.021 -4.095 11.584 1.00 95.75 103 ASN A N 1
ATOM 835 C CA . ASN A 1 103 ? 9.848 -4.841 10.626 1.00 95.75 103 ASN A CA 1
ATOM 836 C C . ASN A 1 103 ? 10.652 -3.947 9.672 1.00 95.75 103 ASN A C 1
ATOM 838 O O . ASN A 1 103 ? 11.580 -4.404 8.999 1.00 95.75 103 ASN A O 1
ATOM 842 N N . HIS A 1 104 ? 10.301 -2.665 9.577 1.00 94.81 104 HIS A N 1
ATOM 843 C CA . HIS A 1 104 ? 10.868 -1.743 8.596 1.00 94.81 104 HIS A CA 1
ATOM 844 C C . HIS A 1 104 ? 11.387 -0.431 9.203 1.00 94.81 104 HIS A C 1
ATOM 846 O O . HIS A 1 104 ? 11.773 0.454 8.440 1.00 94.81 104 HIS A O 1
ATOM 852 N N . ALA A 1 105 ? 11.507 -0.328 10.536 1.00 92.62 105 ALA A N 1
ATOM 853 C CA . ALA A 1 105 ? 12.032 0.850 11.250 1.00 92.62 105 ALA A CA 1
ATOM 854 C C . ALA A 1 105 ? 13.345 1.407 10.671 1.00 92.62 105 ALA A C 1
ATOM 856 O O . ALA A 1 105 ? 13.521 2.616 10.559 1.00 92.62 105 ALA A O 1
ATOM 857 N N . ARG A 1 106 ? 14.267 0.528 10.253 1.00 93.69 106 ARG A N 1
ATOM 858 C CA . ARG A 1 106 ? 15.581 0.922 9.710 1.00 93.69 106 ARG A CA 1
ATOM 859 C C . ARG A 1 106 ? 15.514 1.594 8.332 1.00 93.69 106 ARG A C 1
ATOM 861 O O . ARG A 1 106 ? 16.521 2.107 7.852 1.00 93.69 106 ARG A O 1
ATOM 868 N N . LYS A 1 107 ? 14.358 1.586 7.659 1.00 92.81 107 LYS A N 1
ATOM 869 C CA . LYS A 1 107 ? 14.143 2.265 6.371 1.00 92.81 107 LYS A CA 1
ATOM 870 C C . LYS A 1 107 ? 13.728 3.714 6.629 1.00 92.81 107 LYS A C 1
ATOM 872 O O . LYS A 1 107 ? 12.610 4.096 6.300 1.00 92.81 107 LYS A O 1
ATOM 877 N N . TYR A 1 108 ? 14.629 4.507 7.210 1.00 90.50 108 TYR A N 1
ATOM 878 C CA . TYR A 1 108 ? 14.330 5.848 7.732 1.00 90.50 108 TYR A CA 1
ATOM 879 C C . TYR A 1 108 ? 13.585 6.752 6.742 1.00 90.50 108 TYR A C 1
ATOM 881 O O . TYR A 1 108 ? 12.569 7.332 7.104 1.00 90.50 108 TYR A O 1
ATOM 889 N N . SER A 1 109 ? 14.020 6.816 5.478 1.00 88.12 109 SER A N 1
ATOM 890 C CA . SER A 1 109 ? 13.348 7.640 4.461 1.00 88.12 109 SER A CA 1
ATOM 891 C C . SER A 1 109 ? 11.901 7.216 4.206 1.00 88.12 109 SER A C 1
ATOM 893 O O . SER A 1 109 ? 11.030 8.067 4.074 1.00 88.12 109 SER A O 1
ATOM 895 N N . PHE A 1 110 ? 11.628 5.911 4.187 1.00 92.69 110 PHE A N 1
ATOM 896 C CA . PHE A 1 110 ? 10.265 5.405 4.072 1.00 92.69 110 PHE A CA 1
ATOM 897 C C . PHE A 1 110 ? 9.457 5.681 5.340 1.00 92.69 110 PHE A C 1
ATOM 899 O O . PHE A 1 110 ? 8.343 6.181 5.241 1.00 92.69 110 PHE A O 1
ATOM 906 N N . ILE A 1 111 ? 10.002 5.361 6.519 1.00 95.38 111 ILE A N 1
ATOM 907 C CA . ILE A 1 111 ? 9.286 5.490 7.795 1.00 95.38 111 ILE A CA 1
ATOM 908 C C . ILE A 1 111 ? 8.883 6.939 8.048 1.00 95.38 111 ILE A C 1
ATOM 910 O O . ILE A 1 111 ? 7.725 7.182 8.359 1.00 95.38 111 ILE A O 1
ATOM 914 N N . THR A 1 112 ? 9.778 7.904 7.833 1.00 93.12 112 THR A N 1
ATOM 915 C CA . THR A 1 112 ? 9.460 9.329 7.997 1.00 93.12 112 THR A CA 1
ATOM 916 C C . THR A 1 112 ? 8.247 9.745 7.166 1.00 93.12 112 THR A C 1
ATOM 918 O O . THR A 1 112 ? 7.347 10.422 7.661 1.00 93.12 112 THR A O 1
ATOM 921 N N . ASP A 1 113 ? 8.189 9.326 5.904 1.00 92.19 113 ASP A N 1
ATOM 922 C CA . ASP A 1 113 ? 7.078 9.667 5.019 1.00 92.19 113 ASP A CA 1
ATOM 923 C C . ASP A 1 113 ? 5.814 8.841 5.311 1.00 92.19 113 ASP A C 1
ATOM 925 O O . ASP A 1 113 ? 4.695 9.344 5.186 1.00 92.19 113 ASP A O 1
ATOM 929 N N . PHE A 1 114 ? 5.974 7.604 5.778 1.00 94.62 114 PHE A N 1
ATOM 930 C CA . PHE A 1 114 ? 4.877 6.760 6.240 1.00 94.62 114 PHE A CA 1
ATOM 931 C C . PHE A 1 114 ? 4.209 7.326 7.503 1.00 94.62 114 PHE A C 1
ATOM 933 O O . PHE A 1 114 ? 2.984 7.322 7.601 1.00 94.62 114 PHE A O 1
ATOM 940 N N . GLU A 1 115 ? 4.975 7.895 8.436 1.00 95.06 115 GLU A N 1
ATOM 941 C CA . GLU A 1 115 ? 4.428 8.579 9.614 1.00 95.06 115 GLU A CA 1
ATOM 942 C C . GLU A 1 115 ? 3.645 9.841 9.229 1.00 95.06 115 GLU A C 1
ATOM 944 O O . GLU A 1 115 ? 2.541 10.056 9.730 1.00 95.06 115 GLU A O 1
ATOM 949 N N . LYS A 1 116 ? 4.126 10.629 8.255 1.00 92.50 116 LYS A N 1
ATOM 950 C CA . LYS A 1 116 ? 3.342 11.752 7.699 1.00 92.50 116 LYS A CA 1
ATOM 951 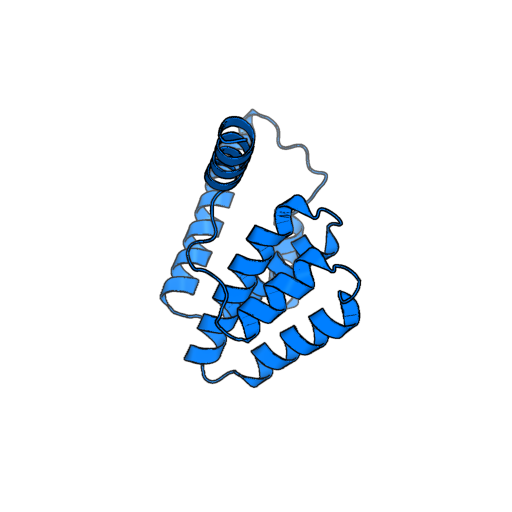C C . LYS A 1 116 ? 2.009 11.275 7.114 1.00 92.50 116 LYS A C 1
ATOM 953 O O . LYS A 1 116 ? 0.987 11.940 7.287 1.00 92.50 116 LYS A O 1
ATOM 958 N N . LEU A 1 117 ? 2.000 10.115 6.450 1.00 92.44 117 LEU A N 1
ATOM 959 C CA . LEU A 1 117 ? 0.792 9.479 5.904 1.00 92.44 117 LEU A CA 1
ATOM 960 C C . LEU A 1 117 ? -0.178 9.065 7.003 1.00 92.44 117 LEU A C 1
ATOM 962 O O . LEU A 1 117 ? -1.382 9.327 6.888 1.00 92.44 117 LEU A O 1
ATOM 966 N N . ILE A 1 118 ? 0.322 8.470 8.084 1.00 92.88 118 ILE A N 1
ATOM 967 C CA . ILE A 1 118 ? -0.492 8.103 9.246 1.00 92.88 118 ILE A CA 1
ATOM 968 C C . ILE A 1 118 ? -1.148 9.349 9.843 1.00 92.88 118 ILE A C 1
ATOM 970 O O . ILE A 1 118 ? -2.374 9.353 9.983 1.00 92.88 118 ILE A O 1
ATOM 974 N N . SER A 1 119 ? -0.371 10.409 10.068 1.00 89.12 119 SER A N 1
ATOM 975 C CA . SER A 1 119 ? -0.821 11.682 10.648 1.00 89.12 119 SER A CA 1
ATOM 976 C C . SER A 1 119 ? -1.718 12.521 9.730 1.00 89.12 119 SER A C 1
ATOM 978 O O . SER A 1 119 ? -2.260 13.526 10.169 1.00 89.12 119 SER A O 1
ATOM 980 N N . GLY A 1 120 ? -1.896 12.129 8.462 1.00 83.81 120 GLY A N 1
ATOM 981 C CA . GLY A 1 120 ? -2.744 12.854 7.506 1.00 83.81 120 GLY A CA 1
ATOM 982 C C . GLY A 1 120 ? -2.089 14.090 6.881 1.00 83.81 120 GLY A C 1
ATOM 983 O O . GLY A 1 120 ? -2.756 14.827 6.169 1.00 83.81 120 GLY A O 1
ATOM 984 N N . ILE A 1 121 ? -0.787 14.286 7.097 1.00 77.69 121 ILE A N 1
ATOM 985 C CA . ILE A 1 121 ? 0.007 15.415 6.576 1.00 77.69 121 ILE A CA 1
ATOM 986 C C . ILE A 1 121 ? 0.659 15.047 5.227 1.00 77.69 121 ILE A C 1
ATOM 988 O O . ILE A 1 121 ? 1.387 15.827 4.617 1.00 77.69 121 ILE A O 1
ATOM 992 N N . TYR A 1 122 ? 0.432 13.828 4.739 1.00 70.88 122 TYR A N 1
ATOM 993 C CA . TYR A 1 122 ? 1.066 13.357 3.516 1.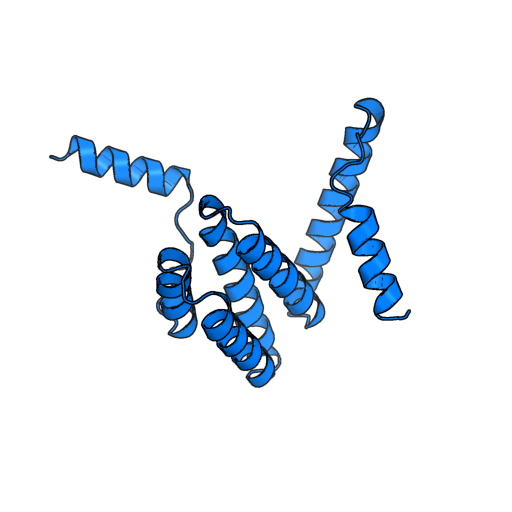00 70.88 122 TYR A CA 1
ATOM 994 C C . TYR A 1 122 ? 0.482 14.041 2.277 1.00 70.88 122 TYR A C 1
ATOM 996 O O . TYR A 1 122 ? -0.725 13.942 2.047 1.00 70.88 122 TYR A O 1
ATOM 1004 N N . PRO A 1 123 ? 1.318 14.717 1.470 1.00 65.12 123 PRO A N 1
ATOM 1005 C CA . PRO A 1 123 ? 0.836 15.502 0.349 1.00 65.12 123 PRO A CA 1
ATOM 1006 C C . PRO A 1 123 ? 0.253 14.597 -0.739 1.00 65.12 123 PRO A C 1
ATOM 1008 O O . PRO A 1 123 ? 0.910 13.680 -1.235 1.00 65.12 123 PRO A O 1
ATOM 1011 N N . LEU A 1 124 ? -0.982 14.901 -1.133 1.00 59.31 124 LEU A N 1
ATOM 1012 C CA . LEU A 1 124 ? -1.617 14.401 -2.346 1.00 59.31 124 LEU A CA 1
ATOM 1013 C C . LEU A 1 124 ? -1.730 15.557 -3.355 1.00 59.31 124 LEU A C 1
ATOM 1015 O O . LEU A 1 124 ? -2.245 16.608 -2.972 1.00 59.31 124 LEU A O 1
ATOM 1019 N N . PRO A 1 125 ? -1.327 15.382 -4.629 1.00 57.47 125 PRO A N 1
ATOM 1020 C CA . PRO A 1 125 ? -0.581 14.258 -5.201 1.00 57.47 125 PRO A CA 1
ATOM 1021 C C . PRO A 1 125 ? 0.928 14.337 -4.904 1.00 57.47 125 PRO A C 1
ATOM 1023 O O . PRO A 1 125 ? 1.528 15.414 -4.878 1.00 57.47 125 PRO A O 1
ATOM 1026 N N . HIS A 1 126 ? 1.561 13.177 -4.704 1.00 61.47 126 HIS A N 1
ATOM 1027 C CA . HIS A 1 126 ? 3.012 13.085 -4.566 1.00 61.47 126 HIS A CA 1
ATOM 1028 C C . HIS A 1 126 ? 3.674 13.531 -5.876 1.00 61.47 126 HIS A C 1
ATOM 1030 O O . HIS A 1 126 ? 3.298 13.086 -6.961 1.00 61.47 126 HIS A O 1
ATOM 1036 N N . LYS A 1 127 ? 4.685 14.399 -5.779 1.00 65.06 127 LYS A N 1
ATOM 1037 C CA . LYS A 1 127 ? 5.363 14.931 -6.960 1.00 65.06 127 LYS A CA 1
ATOM 1038 C C . LYS A 1 127 ? 6.010 13.796 -7.766 1.00 65.06 127 LYS A C 1
ATOM 1040 O O . LYS A 1 127 ? 6.756 12.983 -7.206 1.00 65.06 127 LYS A O 1
ATOM 1045 N N . SER A 1 128 ? 5.732 13.724 -9.068 1.00 63.25 128 SER A N 1
ATOM 1046 C CA . SER A 1 128 ? 6.309 12.720 -9.969 1.00 63.25 128 SER A CA 1
ATOM 1047 C C . SER A 1 128 ? 7.844 12.760 -9.929 1.00 63.25 128 SER A C 1
ATOM 1049 O O . SER A 1 128 ? 8.456 13.705 -9.419 1.00 63.25 128 SER A O 1
ATOM 1051 N N . PHE A 1 129 ? 8.510 11.714 -10.432 1.00 59.66 129 PHE A N 1
ATOM 1052 C CA . PHE A 1 129 ? 9.972 11.751 -10.565 1.00 59.66 129 PHE A CA 1
ATOM 1053 C C . PHE A 1 129 ? 10.422 12.984 -11.356 1.00 59.66 129 PHE A C 1
ATOM 1055 O O . PHE A 1 129 ? 11.318 13.688 -10.905 1.00 59.66 129 PHE A O 1
ATOM 1062 N N . GLU A 1 130 ? 9.739 13.282 -12.460 1.00 71.19 130 GLU A N 1
ATOM 1063 C CA . GLU A 1 130 ? 9.965 14.468 -13.283 1.00 71.19 130 GLU A CA 1
ATOM 1064 C C . GLU A 1 130 ? 9.802 15.764 -12.481 1.00 71.19 130 GLU A C 1
ATOM 1066 O O . GLU A 1 130 ? 10.704 16.596 -12.469 1.00 71.19 130 GLU A O 1
ATOM 1071 N N . GLN A 1 131 ? 8.713 15.908 -11.720 1.00 74.06 131 GLN A N 1
ATOM 1072 C CA . GLN A 1 131 ? 8.492 17.088 -10.879 1.00 74.06 131 GLN A CA 1
ATOM 1073 C C . GLN A 1 131 ? 9.582 17.236 -9.807 1.00 74.06 131 GLN A C 1
ATOM 1075 O O . GLN A 1 131 ? 10.018 18.346 -9.508 1.00 74.06 131 GLN A O 1
ATOM 1080 N N . ARG A 1 132 ? 10.063 16.126 -9.231 1.00 69.31 132 ARG A N 1
ATOM 1081 C CA . ARG A 1 132 ? 11.183 16.139 -8.274 1.00 69.31 132 ARG A CA 1
ATOM 1082 C C . ARG A 1 132 ? 12.520 16.461 -8.930 1.00 69.31 132 ARG A C 1
ATOM 1084 O O . ARG A 1 132 ? 13.323 17.156 -8.314 1.00 69.31 132 ARG A O 1
ATOM 1091 N N . ALA A 1 133 ? 12.761 15.962 -10.138 1.00 75.44 133 ALA A N 1
ATOM 1092 C CA . ALA A 1 133 ? 13.949 16.279 -10.917 1.00 75.44 133 ALA A CA 1
ATOM 1093 C C . ALA A 1 133 ? 13.973 17.771 -11.278 1.00 75.44 133 ALA A C 1
ATOM 1095 O O . ALA A 1 133 ? 14.968 18.431 -10.996 1.00 75.44 133 ALA A O 1
ATOM 1096 N N . ARG A 1 134 ? 12.849 18.320 -11.762 1.00 82.44 134 ARG A N 1
ATOM 1097 C CA . ARG A 1 134 ? 12.702 19.745 -12.088 1.00 82.44 134 ARG A CA 1
ATOM 1098 C C . ARG A 1 134 ? 12.961 20.644 -10.878 1.00 82.44 134 ARG A C 1
ATOM 1100 O O . ARG A 1 134 ? 13.820 21.507 -10.960 1.00 82.44 134 ARG A O 1
ATOM 1107 N N . MET A 1 135 ? 12.330 20.380 -9.731 1.00 82.12 135 MET A N 1
ATOM 1108 C CA . MET A 1 135 ? 12.581 21.169 -8.511 1.00 82.12 135 MET A CA 1
ATOM 1109 C C . MET A 1 135 ? 14.042 21.127 -8.050 1.00 82.12 135 MET A C 1
ATOM 1111 O O . MET A 1 135 ? 14.544 22.094 -7.486 1.00 82.12 135 MET A O 1
ATOM 1115 N N . ARG A 1 136 ? 14.725 19.986 -8.221 1.00 79.50 136 ARG A N 1
ATOM 1116 C CA . ARG A 1 136 ? 16.149 19.876 -7.874 1.00 79.50 136 ARG A CA 1
ATOM 1117 C C . ARG A 1 136 ? 17.013 20.703 -8.814 1.00 79.50 136 ARG A C 1
ATOM 1119 O O . ARG A 1 136 ? 17.950 21.322 -8.334 1.00 79.50 136 ARG A O 1
ATOM 1126 N N . TRP A 1 137 ? 16.702 20.695 -10.108 1.00 81.81 137 TRP A N 1
ATOM 1127 C CA . TRP A 1 137 ? 17.394 21.518 -11.095 1.00 81.81 137 TRP A CA 1
ATOM 1128 C C . TRP A 1 137 ? 17.165 23.005 -10.838 1.00 81.81 137 TRP A C 1
ATOM 1130 O O . TRP A 1 137 ? 18.137 23.733 -10.724 1.00 81.81 137 TRP A O 1
ATOM 1140 N N . GLU A 1 138 ? 15.919 23.429 -10.619 1.00 86.62 138 GLU A N 1
ATOM 1141 C CA . GLU A 1 138 ? 15.589 24.817 -10.265 1.00 86.62 138 GLU A CA 1
ATOM 1142 C C . GLU A 1 138 ? 16.342 25.270 -9.008 1.00 86.62 138 GLU A C 1
ATOM 1144 O O . GLU A 1 138 ? 16.921 26.351 -8.984 1.00 86.62 138 GLU A O 1
ATOM 1149 N N . LYS A 1 139 ? 16.425 24.418 -7.977 1.00 83.81 139 LYS A N 1
ATOM 1150 C CA . LYS A 1 139 ? 17.202 24.728 -6.771 1.00 83.81 139 LYS A CA 1
ATOM 1151 C C . LYS A 1 139 ? 18.705 24.885 -7.049 1.00 83.81 139 LYS A C 1
ATOM 1153 O O . LYS A 1 139 ? 19.345 25.667 -6.371 1.00 83.81 139 LYS A O 1
ATOM 1158 N N . GLN A 1 140 ? 19.262 24.155 -8.017 1.00 79.44 140 GLN A N 1
ATOM 1159 C CA . GLN A 1 140 ? 20.681 24.252 -8.391 1.00 79.44 140 GLN A CA 1
ATOM 1160 C C . GLN A 1 140 ? 20.997 25.447 -9.296 1.00 79.44 140 GLN A C 1
ATOM 1162 O O . GLN A 1 140 ? 22.155 25.827 -9.385 1.00 79.44 140 GLN A O 1
ATOM 1167 N N . THR A 1 141 ? 20.004 26.007 -9.991 1.00 77.44 141 THR A N 1
ATOM 1168 C CA . THR A 1 141 ? 20.180 27.155 -10.898 1.00 77.44 141 THR A CA 1
ATOM 1169 C C . THR A 1 141 ? 19.817 28.497 -10.264 1.00 77.44 141 THR A C 1
ATOM 1171 O O . THR A 1 141 ? 19.918 29.521 -10.931 1.00 77.44 141 THR A O 1
ATOM 1174 N N . THR A 1 142 ? 19.315 28.487 -9.028 1.00 65.62 142 THR A N 1
ATOM 1175 C CA . THR A 1 142 ? 18.899 29.695 -8.290 1.00 65.62 142 THR A CA 1
ATOM 1176 C C . THR A 1 142 ? 19.844 30.015 -7.117 1.00 65.62 142 THR A C 1
ATOM 1178 O O . THR A 1 142 ? 19.606 30.991 -6.411 1.00 65.62 142 THR A O 1
ATOM 1181 N N . ASP A 1 143 ? 20.902 29.214 -6.937 1.00 45.91 143 ASP A N 1
ATOM 1182 C CA . ASP A 1 143 ? 22.097 29.510 -6.125 1.00 45.91 143 ASP A CA 1
ATOM 1183 C C . ASP A 1 143 ? 23.245 29.929 -7.066 1.00 45.91 143 ASP A C 1
ATOM 1185 O O . ASP A 1 143 ? 24.066 30.782 -6.659 1.00 45.91 143 ASP A O 1
#

Nearest PDB structures (foldseek):
  7kzv-assembly1_V  TM=5.040E-01  e=7.849E+00  Homo sapiens
  7wzb-assembly1_B  TM=3.727E-01  e=3.468E+00  Salmonella enterica subsp. enterica serovar Typhimurium str. LT2
  6vaf-assembly1_B  TM=4.523E-01  e=9.759E+00  Homo sapiens

Solvent-accessible surface area (backbone atoms only — not comparable to full-atom values): 8200 Å² total; per-residue (Å²): 137,56,78,64,59,57,50,53,54,51,5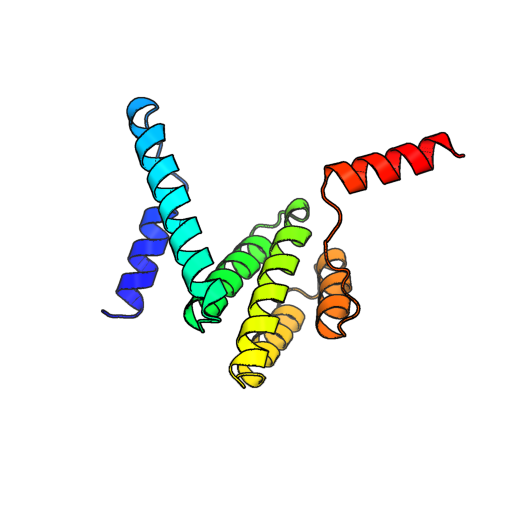1,64,75,60,51,89,82,69,83,72,53,76,92,49,42,64,61,53,51,52,51,52,50,52,52,50,52,53,45,52,54,29,48,76,67,48,34,71,66,33,30,54,51,30,45,52,54,20,50,51,44,70,69,63,79,47,72,91,48,44,67,59,24,50,55,25,46,50,53,26,47,55,30,27,55,76,66,75,36,53,66,63,48,50,52,50,52,52,51,46,53,73,78,41,55,89,42,52,77,53,45,60,53,48,50,32,46,72,75,67,70,49,68,82,80,69,74,48,73,66,56,51,51,49,54,53,50,53,59,66,74,75,110

Foldseek 3Di:
DDPVVVVVVVCVLVPPPDDQPPVCVVVNVVVVVVVVVVLVVCLVVLHLVNLVVLLVVLVCVLVVPDLVCLLVSLVSLLSNCVSCVVVVNVVVNVVSVVVCCVPPVVVPVSVVLNVCSVVVNRDPPDQDPVSVVVVVVVVVVVD

Radius of gyration: 17.73 Å; Cα contacts (8 Å, |Δi|>4): 70; chains: 1; bounding box: 38×51×44 Å

Secondary structure (DSSP, 8-state):
--HHHHHHHHHHHT-TT----HHHHHHHHHHHHHHHHHHHHHHHTT-HHHHHHHHHHHHHHHHTT-GGGHHHHHHHHHHHHHHHHHTT-HHHHHHHHHHHHHHHTT-HHHHHHHHHHHTT---SSPPPHHHHHHHHHHHHH--

pLDDT: mean 82.43, std 13.65, range [45.91, 97.88]

=== Feature glossary ===
Feature key, reading from the visual/contextual features back to the raw sequence:

Rendered structure images. Six rendered views show the 3D structure from the faces of a cube — i.e. along ±x, ±y, ±z. Rendering representation is drawn randomly per protein from cartoon (secondary-structure ribbons), sticks (backbone bonds), or molecular surface; coloring is either N→C rainbow (blue at the N-terminus through red at the C-terminus) or one color per chain.

Contact-map, Ramachandran, and PAE plots. The contact map is a binary N×N matrix image: pixel (i, j) is dark where Cα_i and Cα_j are within 8 Å and |i−j|>4. Because the |i−j|>4 filter removes local helical contacts, off-diagonal stripes parallel to the main diagonal indicate parallel β-sheets; stripes perpendicular to it indicate antiparallel β-sheets. The Ramachandran plot scatters every residue's (φ, ψ) pair against the sterically allowed regions. The PAE heatmap renders the predicted-aligned-error matrix.

InterPro / GO / CATH / organism. Database cross-references. InterPro integrates a dozen domain/family signature databases into unified entries with residue-range hits. GO terms attach function/process/location labels with evidence codes. CATH codes position the fold in a four-level structural taxonomy. Organism is the NCBI-taxonomy species name.

Nearest PDB structures. The Foldseek neighbor list gives the closest experimentally determined structures in the PDB, ranked by structural alignment. TM-score near 1 means near-identical fold; near 0.3 means only rough topology match. This is how one finds what a novel AlphaFold prediction most resembles in the solved-structure universe.

Predicted aligned error. PAE(i, j) answers: if I align the predicted and true structures on residue i, how far off (in Å) do I expect residue j to be? A block-diagonal PAE matrix with low values on the blocks and high values off-diagonal is the signature of a multi-domain protein with confidently predicted domains but uncertain inter-domain orientation.

Solvent-accessible surface area. Accessible surface area quantifies burial. A residue with SASA near zero is packed into the hydrophobic core; one with SASA >100 Å² sits on the surface. Computed here via the Shrake–Rupley numerical algorithm with a 1.4 Å probe.

B-factor. B-factor (Debye–Waller factor) reflects atomic displacement in the crystal lattice. It is an experimental observable (units Å²), not a prediction; low values mean the atom is pinned down, high values mean it moves or is heterogeneous across the crystal.

pLDDT. For AlphaFold models, the B-factor field carries pLDDT — the model's own estimate of local accuracy on a 0–100 scale. Regions with pLDDT<50 should be treated as essentially unmodeled; they often correspond to intrinsically disordered segments.

Backbone torsions (φ/ψ). φ (phi) and ψ (psi) are the two rotatable backbone dihedrals per residue: φ is the C(i-1)–N–Cα–C torsion, ψ is the N–Cα–C–N(i+1) torsion, both in degrees on (−180°, 180°]. α-helical residues cluster near (−60°, −45°); β-strand residues near (−120°, +130°). A Ramachandran plot is simply a scatter of (φ, ψ) for every residue.

Radius of gyration, Cα contacts, bounding box. Radius of gyration (Rg) is the root-mean-square distance of Cα atoms from their centroid — a single number for overall size and compactness. A globular domain of N residues has Rg ≈ 2.2·N^0.38 Å; an extended or disordered chain has a much larger Rg. The Cα contact count is the number of residue pairs whose Cα atoms are within 8 Å and are more than four positions apart in sequence — a standard proxy for tertiary packing density. The bounding box is the smallest axis-aligned box enclosing all Cα atoms.

Secondary structure (3-state, P-SEA). Three-state secondary structure (P-SEA) collapses the eight DSSP classes into helix (a), strand (b), and coil (c). P-SEA assigns these from Cα geometry alone — distances and angles — without requiring backbone oxygens, so it works on any Cα trace.

Secondary structure (8-state, DSSP). DSSP 8-state secondary structure assigns each residue one of H (α-helix), G (3₁₀-helix), I (π-helix), E (extended β-strand), B (isolated β-bridge), T (hydrogen-bonded turn), S (bend), or '-' (coil). The assignment is computed from backbone hydrogen-bond geometry via the Kabsch–Sander algorithm.

Foldseek 3Di. A 3Di character summarizes, for each residue, the relative orientation of the Cα frame of its nearest spatial neighbor. Because it encodes fold topology rather than chemistry, 3Di alignments detect remote structural similarity that sequence alignment misses.

mmCIF coordinates. The mmCIF block holds the 3D Cartesian coordinates of each backbone atom (N, Cα, C, O) in ångströms. mmCIF is the PDB's canonical archive format — a tagged-loop text representation of the atomic model.

Sequence. Sequence gives the chain of amino acids in standard one-letter code (A=alanine, C=cysteine, …, Y=tyrosine), read N→C. It is the only feature that is directly encoded by the gene; all structural features are derived from the folded form of this sequence.